Protein AF-E8QH52-F1 (afdb_monomer_lite)

Radius of gyration: 23.11 Å; chains: 1; bounding box: 55×32×56 Å

InterPro domains:
  IPR031316 Anti-sigma-28 factor FlgM, C-terminal [PF04316] (28-60)
  IPR035890 Anti-sigma-28 factor FlgM superfamily [SSF101498] (26-61)

Structure (mmCIF, N/CA/C/O backbone):
data_AF-E8QH52-F1
#
_entry.id   AF-E8QH52-F1
#
loop_
_atom_site.group_PDB
_atom_site.id
_atom_site.type_symbol
_atom_site.label_atom_id
_atom_site.label_alt_id
_atom_site.label_comp_id
_atom_site.label_asym_id
_atom_site.label_entity_id
_atom_site.label_seq_id
_atom_site.pdbx_PDB_ins_code
_atom_site.Cartn_x
_atom_site.Cartn_y
_atom_site.Cartn_z
_atom_site.occupancy
_atom_site.B_iso_or_equiv
_atom_site.auth_seq_id
_atom_site.auth_comp_id
_atom_site.auth_asym_id
_atom_site.auth_atom_id
_atom_site.pdbx_PDB_model_num
ATOM 1 N N . MET A 1 1 ? -42.124 14.105 -41.536 1.00 44.28 1 MET A N 1
ATOM 2 C CA . MET A 1 1 ? -41.324 13.100 -40.803 1.00 44.28 1 MET A CA 1
ATOM 3 C C . MET A 1 1 ? -39.951 13.043 -41.442 1.00 44.28 1 MET A C 1
ATOM 5 O O . MET A 1 1 ? -39.864 12.725 -42.618 1.00 44.28 1 MET A O 1
ATOM 9 N N . VAL A 1 2 ? -38.914 13.430 -40.706 1.00 44.53 2 VAL A N 1
ATOM 10 C CA . VAL A 1 2 ? -37.510 13.414 -41.141 1.00 44.53 2 VAL A CA 1
ATOM 11 C C . VAL A 1 2 ? -36.733 12.724 -40.026 1.00 44.53 2 VAL A C 1
ATOM 13 O O . VAL A 1 2 ? -36.592 13.285 -38.944 1.00 44.53 2 VAL A O 1
ATOM 16 N N . ASN A 1 3 ? -36.306 11.483 -40.262 1.00 45.72 3 ASN A N 1
ATOM 17 C CA . ASN A 1 3 ? -35.477 10.732 -39.323 1.00 45.72 3 ASN A CA 1
ATOM 18 C C . ASN A 1 3 ? -34.009 11.041 -39.628 1.00 45.72 3 ASN A C 1
ATOM 20 O O . ASN A 1 3 ? -33.450 10.512 -40.586 1.00 45.72 3 ASN A O 1
ATOM 24 N N . ALA A 1 4 ? -33.391 11.907 -38.827 1.00 58.00 4 ALA A N 1
ATOM 25 C CA . ALA A 1 4 ? -31.949 12.119 -38.856 1.00 58.00 4 ALA A CA 1
ATOM 26 C C . ALA A 1 4 ? -31.267 10.972 -38.097 1.00 58.00 4 ALA A C 1
ATOM 28 O O . ALA A 1 4 ? -31.214 10.962 -36.869 1.00 58.00 4 ALA A O 1
ATOM 29 N N . VAL A 1 5 ? -30.785 9.971 -38.833 1.00 58.81 5 VAL A N 1
ATOM 30 C CA . VAL A 1 5 ? -29.953 8.899 -38.282 1.00 58.81 5 VAL A CA 1
ATOM 31 C C . VAL A 1 5 ? -28.510 9.400 -38.282 1.00 58.81 5 VAL A C 1
ATOM 33 O O . VAL A 1 5 ? -27.848 9.405 -39.316 1.00 58.81 5 VAL A O 1
ATOM 36 N N . SER A 1 6 ? -28.033 9.869 -37.127 1.00 54.41 6 SER A N 1
ATOM 37 C CA . SER A 1 6 ? -26.617 10.184 -36.912 1.00 54.41 6 SER A CA 1
ATOM 38 C C . SER A 1 6 ? -25.783 8.911 -37.042 1.00 54.41 6 SER A C 1
ATOM 40 O O . SER A 1 6 ? -25.847 8.026 -36.189 1.00 54.41 6 SER A O 1
ATOM 42 N N . SER A 1 7 ? -24.983 8.810 -38.102 1.00 59.56 7 SER A N 1
ATOM 43 C CA . SER A 1 7 ? -24.000 7.742 -38.277 1.00 59.56 7 SER A CA 1
ATOM 44 C C . SER A 1 7 ? -22.801 7.976 -37.352 1.00 59.56 7 SER A C 1
ATOM 46 O O . SER A 1 7 ? -21.825 8.627 -37.724 1.00 59.56 7 SER A O 1
ATOM 48 N N . LEU A 1 8 ? -22.873 7.452 -36.129 1.00 60.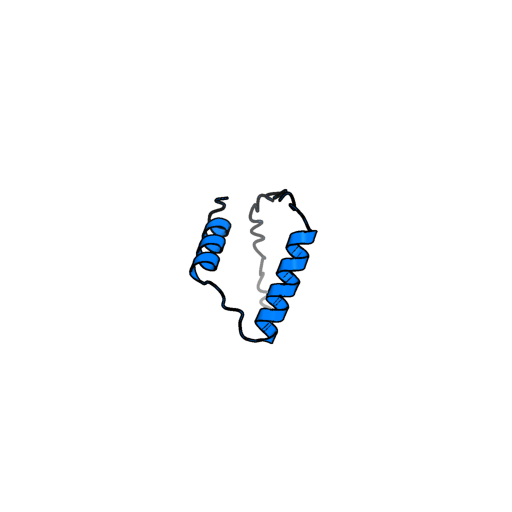34 8 LEU A N 1
ATOM 49 C CA . LEU A 1 8 ? -21.717 7.297 -35.248 1.00 60.34 8 LEU A CA 1
ATOM 50 C C . LEU A 1 8 ? -20.884 6.111 -35.748 1.00 60.34 8 LEU A C 1
ATOM 52 O O . LEU A 1 8 ? -21.158 4.963 -35.411 1.00 60.34 8 LEU A O 1
ATOM 56 N N . THR A 1 9 ? -19.869 6.371 -36.568 1.00 62.28 9 THR A N 1
ATOM 57 C CA . THR A 1 9 ? -18.816 5.383 -36.826 1.00 62.28 9 THR A CA 1
ATOM 58 C C . THR A 1 9 ? -17.895 5.332 -35.603 1.00 62.28 9 THR A C 1
ATOM 60 O O . THR A 1 9 ? -17.286 6.359 -35.287 1.00 62.28 9 THR A O 1
ATOM 63 N N . PRO A 1 10 ? -17.734 4.192 -34.906 1.00 57.34 10 PRO A N 1
ATOM 64 C CA . PRO A 1 10 ? -16.685 4.080 -33.911 1.00 57.34 10 PRO A CA 1
ATOM 65 C C . PRO A 1 10 ? -15.357 3.974 -34.659 1.00 57.34 10 PRO A C 1
ATOM 67 O O . PRO A 1 10 ? -15.085 2.971 -35.319 1.00 57.34 10 PRO A O 1
ATOM 70 N N . VAL A 1 11 ? -14.528 5.015 -34.575 1.00 58.41 11 VAL A N 1
ATOM 71 C CA . VAL A 1 11 ? -13.116 4.930 -34.961 1.00 58.41 11 VAL A CA 1
ATOM 72 C C . VAL A 1 11 ? -12.469 3.936 -34.003 1.00 58.41 11 VAL A C 1
ATOM 74 O O . VAL A 1 11 ? -12.150 4.257 -32.860 1.00 58.41 11 VAL A O 1
ATOM 77 N N . GLN A 1 12 ? -12.324 2.696 -34.462 1.00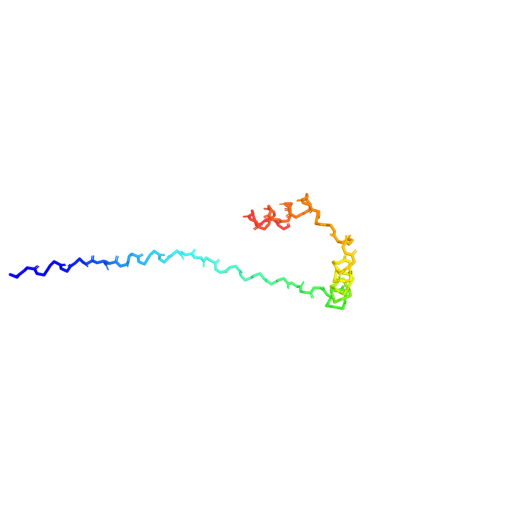 56.50 12 GLN A N 1
ATOM 78 C CA . GLN A 1 12 ? -11.521 1.681 -33.801 1.00 56.50 12 GLN A CA 1
ATOM 79 C C . GLN A 1 12 ? -10.055 2.083 -33.968 1.00 56.50 12 GLN A C 1
ATOM 81 O O . GLN A 1 12 ? -9.356 1.607 -34.858 1.00 56.50 12 GLN A O 1
ATOM 86 N N . SER A 1 13 ? -9.591 3.007 -33.125 1.00 58.97 13 SER A N 1
ATOM 87 C CA . SER A 1 13 ? -8.165 3.233 -32.926 1.00 58.97 13 SER A CA 1
ATOM 88 C C . SER A 1 13 ? -7.617 2.001 -32.217 1.00 58.97 13 SER A C 1
ATOM 90 O O . SER A 1 13 ? -7.543 1.951 -30.989 1.00 58.97 13 SER A O 1
ATOM 92 N N . LEU A 1 14 ? -7.295 0.971 -32.998 1.00 57.22 14 LEU A N 1
ATOM 93 C CA . LEU A 1 14 ? -6.592 -0.212 -32.536 1.00 57.22 14 LEU A CA 1
ATOM 94 C C . LEU A 1 14 ? -5.158 0.223 -32.212 1.00 57.22 14 LEU A C 1
ATOM 96 O O . LEU A 1 14 ? -4.254 0.144 -33.038 1.00 57.22 14 LEU A O 1
ATOM 100 N N . GLY A 1 15 ? -4.981 0.796 -31.021 1.00 49.84 15 GLY A N 1
ATOM 101 C CA . GLY A 1 15 ? -3.670 1.122 -30.489 1.00 49.84 15 GLY A CA 1
ATOM 102 C C . GLY A 1 15 ? -2.839 -0.154 -30.448 1.00 49.84 15 GLY A C 1
ATOM 103 O O . GLY A 1 15 ? -3.245 -1.144 -29.838 1.00 49.84 15 GLY A O 1
ATOM 104 N N . ASN A 1 16 ? -1.690 -0.144 -31.121 1.00 56.62 16 ASN A N 1
ATOM 105 C CA . ASN A 1 16 ? -0.697 -1.208 -31.049 1.00 56.62 16 ASN A CA 1
ATOM 106 C C . ASN A 1 16 ? -0.121 -1.268 -29.625 1.00 56.62 16 ASN A C 1
ATOM 108 O O . ASN A 1 16 ? 0.959 -0.745 -29.352 1.00 56.62 16 ASN A O 1
ATOM 112 N N . TYR A 1 17 ? -0.820 -1.925 -28.704 1.00 55.28 17 TYR A N 1
ATOM 113 C CA . TYR A 1 17 ? -0.241 -2.312 -27.427 1.00 55.28 17 TYR A CA 1
ATOM 114 C C . TYR A 1 17 ? 0.629 -3.540 -27.674 1.00 55.28 17 TYR A C 1
ATOM 116 O O . TYR A 1 17 ? 0.148 -4.669 -27.786 1.00 55.28 17 TYR A O 1
ATOM 124 N N . LYS A 1 18 ? 1.937 -3.309 -27.808 1.00 61.94 18 LYS A N 1
ATOM 125 C CA . LYS A 1 18 ? 2.939 -4.373 -27.807 1.00 61.94 18 LYS A CA 1
ATOM 126 C C . LYS A 1 18 ? 2.805 -5.106 -26.470 1.00 61.94 18 LYS A C 1
ATOM 128 O O . LYS A 1 18 ? 3.137 -4.549 -25.428 1.00 61.94 18 LYS A O 1
ATOM 133 N N . ARG A 1 19 ? 2.257 -6.323 -26.484 1.00 63.50 19 ARG A N 1
ATOM 134 C CA . ARG A 1 19 ? 2.167 -7.183 -25.298 1.00 63.50 19 ARG A CA 1
ATOM 135 C C . ARG A 1 19 ? 3.592 -7.471 -24.821 1.00 63.50 19 ARG A C 1
ATOM 137 O O . ARG A 1 19 ? 4.315 -8.224 -25.466 1.00 63.50 19 ARG A O 1
ATOM 144 N N . VAL A 1 20 ? 4.006 -6.828 -23.733 1.00 62.66 20 VAL A N 1
ATOM 145 C CA . VAL A 1 20 ? 5.257 -7.149 -23.044 1.00 62.66 20 VAL A CA 1
ATOM 146 C C . VAL A 1 20 ? 4.944 -8.303 -22.101 1.00 62.66 20 VAL A C 1
ATOM 148 O O . VAL A 1 20 ? 4.301 -8.129 -21.070 1.00 62.66 20 VAL A O 1
ATOM 151 N N . GLU A 1 21 ? 5.330 -9.505 -22.509 1.00 58.47 21 GLU A N 1
ATOM 152 C CA . GLU A 1 21 ? 5.273 -10.709 -21.686 1.00 58.47 21 GLU A CA 1
ATOM 153 C C . GLU A 1 21 ? 6.354 -10.596 -20.601 1.00 58.47 21 GLU A C 1
ATOM 155 O O . GLU A 1 21 ? 7.521 -10.932 -20.809 1.00 58.47 21 GLU A O 1
ATOM 160 N N . LYS A 1 22 ? 5.990 -10.008 -19.455 1.00 57.53 22 LYS A N 1
ATOM 161 C CA . LYS A 1 22 ? 6.872 -9.909 -18.290 1.00 57.53 22 LYS A CA 1
ATOM 162 C C . LYS A 1 22 ? 6.911 -11.282 -17.618 1.00 57.53 22 LYS A C 1
ATOM 164 O O . LYS A 1 22 ? 6.045 -11.623 -16.820 1.00 57.53 22 LYS A O 1
ATOM 169 N N . ASN A 1 23 ? 7.926 -12.072 -17.949 1.00 58.62 23 ASN A N 1
ATOM 170 C CA . ASN A 1 23 ? 8.276 -13.278 -17.204 1.00 58.62 23 ASN A CA 1
ATOM 171 C C . ASN A 1 23 ? 8.954 -12.864 -15.892 1.00 58.62 23 ASN A C 1
ATOM 173 O O . ASN A 1 23 ? 10.168 -12.991 -15.736 1.00 58.62 23 ASN A O 1
ATOM 177 N N . GLU A 1 24 ? 8.183 -12.310 -14.956 1.00 57.22 24 GLU A N 1
ATOM 178 C CA . GLU A 1 24 ? 8.652 -12.148 -13.584 1.00 57.22 24 GLU A CA 1
ATOM 179 C C . GLU A 1 24 ? 8.812 -13.543 -12.983 1.00 57.22 24 GLU A C 1
ATOM 181 O O . GLU A 1 24 ? 7.845 -14.227 -12.651 1.00 57.22 24 GLU A O 1
ATOM 186 N N . LYS A 1 25 ? 10.066 -13.993 -12.875 1.00 56.22 25 LYS A N 1
ATOM 187 C CA . LYS A 1 25 ? 10.445 -15.110 -12.011 1.00 56.22 25 LYS A CA 1
ATOM 188 C C . LYS A 1 25 ? 9.882 -14.814 -10.618 1.00 56.22 25 LYS A C 1
ATOM 190 O O . LYS A 1 25 ? 10.429 -13.985 -9.896 1.00 56.22 25 LYS A O 1
ATOM 195 N N . VAL A 1 26 ? 8.796 -15.494 -10.256 1.00 54.88 26 VAL A N 1
ATOM 196 C CA . VAL A 1 26 ? 8.228 -15.497 -8.905 1.00 54.88 26 VAL A CA 1
ATOM 197 C C . VAL A 1 26 ? 9.238 -16.192 -7.996 1.00 54.88 26 VAL A C 1
ATOM 199 O O . VAL A 1 26 ? 9.256 -17.413 -7.854 1.00 54.88 26 V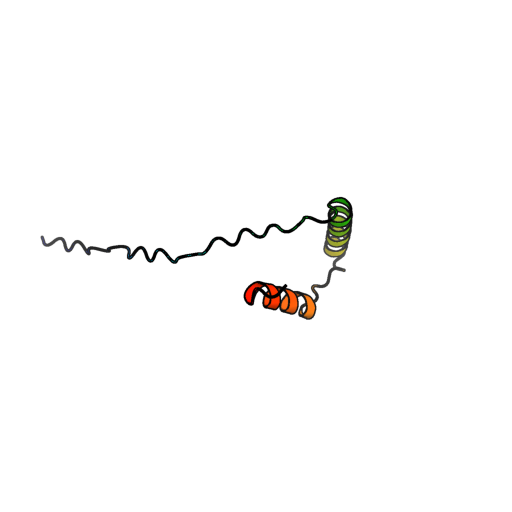AL A O 1
ATOM 202 N N . GLY A 1 27 ? 10.167 -15.409 -7.456 1.00 51.72 27 GLY A N 1
ATOM 203 C CA . GLY A 1 27 ? 11.097 -15.857 -6.433 1.00 51.72 27 GLY A CA 1
ATOM 204 C C . GLY A 1 27 ? 10.354 -16.071 -5.117 1.00 51.72 27 GLY A C 1
ATOM 205 O O . GLY A 1 27 ? 9.795 -15.128 -4.571 1.00 51.72 27 GLY A O 1
ATOM 206 N N . ASN A 1 28 ? 10.383 -17.314 -4.630 1.00 56.94 28 ASN A N 1
ATOM 207 C CA . ASN A 1 28 ? 10.022 -17.778 -3.285 1.00 56.94 28 ASN A CA 1
ATOM 208 C C . ASN A 1 28 ? 8.645 -17.350 -2.748 1.00 56.94 28 ASN A C 1
ATOM 210 O O . ASN A 1 28 ? 8.505 -16.408 -1.970 1.00 56.94 28 ASN A O 1
ATOM 214 N N . SER A 1 29 ? 7.633 -18.149 -3.096 1.00 60.62 29 SER A N 1
ATOM 215 C CA . SER A 1 29 ? 6.242 -17.970 -2.665 1.00 60.62 29 SER A CA 1
ATOM 216 C C . SER A 1 29 ? 6.028 -18.070 -1.148 1.00 60.62 29 SER A C 1
ATOM 218 O O . SER A 1 29 ? 5.077 -17.484 -0.645 1.00 60.62 29 SER A O 1
ATOM 220 N N . GLU A 1 30 ? 6.880 -18.777 -0.402 1.00 61.88 30 GLU A N 1
ATOM 221 C CA . GLU A 1 30 ? 6.704 -18.961 1.049 1.00 61.88 30 GLU A CA 1
ATOM 222 C C . GLU A 1 30 ? 6.988 -17.673 1.838 1.00 61.88 30 GLU A C 1
ATOM 224 O O . GLU A 1 30 ? 6.191 -17.273 2.682 1.00 61.88 30 GLU A O 1
ATOM 229 N N . VAL A 1 31 ? 8.057 -16.950 1.481 1.00 65.75 31 VAL A N 1
ATOM 230 C CA . VAL A 1 31 ? 8.417 -15.655 2.096 1.00 65.75 31 VAL A CA 1
ATOM 231 C C . VAL A 1 31 ? 7.375 -14.578 1.773 1.00 65.75 31 VAL A C 1
ATOM 233 O O . VAL A 1 31 ? 7.118 -13.676 2.571 1.00 65.75 31 VAL A O 1
ATOM 236 N N . ALA A 1 32 ? 6.748 -14.668 0.597 1.00 71.69 32 ALA A N 1
ATOM 237 C CA . ALA A 1 32 ? 5.687 -13.752 0.199 1.00 71.69 32 ALA A CA 1
ATOM 238 C C . ALA A 1 32 ? 4.400 -13.963 1.014 1.00 71.69 32 ALA A C 1
ATOM 240 O O . ALA A 1 32 ? 3.741 -12.985 1.362 1.00 71.69 32 ALA A O 1
ATOM 241 N N . LEU A 1 33 ? 4.050 -15.212 1.344 1.00 75.94 33 LEU A N 1
ATOM 242 C CA . LEU A 1 33 ? 2.874 -15.520 2.163 1.00 75.94 33 LEU A CA 1
ATOM 243 C C . LEU A 1 33 ? 3.040 -15.039 3.609 1.00 75.94 33 LEU A C 1
ATOM 245 O O . LEU A 1 33 ? 2.100 -14.467 4.162 1.00 75.94 33 LEU A O 1
ATOM 249 N N . ASP A 1 34 ? 4.234 -15.209 4.178 1.00 83.50 34 ASP A N 1
ATOM 250 C CA . ASP A 1 34 ? 4.562 -14.771 5.539 1.00 83.50 34 ASP A CA 1
ATOM 251 C C . ASP A 1 34 ? 4.447 -13.242 5.680 1.00 83.50 34 ASP A C 1
ATOM 253 O O . ASP A 1 34 ? 3.688 -12.731 6.505 1.00 83.50 34 ASP A O 1
ATOM 257 N N . ARG A 1 35 ? 5.036 -12.490 4.737 1.00 87.88 35 ARG A N 1
ATOM 258 C CA . ARG A 1 35 ? 4.874 -11.026 4.677 1.00 87.88 35 ARG A CA 1
ATOM 259 C C . ARG A 1 35 ? 3.423 -10.573 4.550 1.00 87.88 35 ARG A C 1
ATOM 261 O O . ARG A 1 35 ? 3.051 -9.538 5.097 1.00 87.88 35 ARG A O 1
ATOM 268 N N . VAL A 1 36 ? 2.594 -11.294 3.794 1.00 91.00 36 VAL A N 1
ATOM 269 C CA . VAL A 1 36 ? 1.174 -10.938 3.647 1.00 91.00 36 VAL A CA 1
ATOM 270 C C . VAL A 1 36 ? 0.435 -11.109 4.974 1.00 91.00 36 VAL A C 1
ATOM 272 O O . VAL A 1 36 ? -0.419 -10.280 5.290 1.00 91.00 36 VAL A O 1
ATOM 275 N N . ALA A 1 37 ? 0.753 -12.146 5.751 1.00 92.88 37 ALA A N 1
ATOM 276 C CA . ALA A 1 37 ? 0.173 -12.348 7.075 1.00 92.88 37 ALA A CA 1
ATOM 277 C C . ALA A 1 37 ? 0.584 -11.230 8.051 1.00 92.88 37 ALA A C 1
ATOM 279 O O . ALA A 1 37 ? -0.284 -10.645 8.699 1.00 92.88 37 ALA A O 1
ATOM 280 N N . GLU A 1 38 ? 1.869 -10.863 8.081 1.00 90.94 38 GLU A N 1
ATOM 281 C CA . GLU A 1 38 ? 2.382 -9.755 8.901 1.00 90.94 38 GLU A CA 1
ATOM 282 C C . GLU A 1 38 ? 1.710 -8.417 8.557 1.00 90.94 38 GLU A C 1
ATOM 284 O O . GLU A 1 38 ? 1.263 -7.684 9.441 1.00 90.94 38 GLU A O 1
ATOM 289 N N . ILE A 1 39 ? 1.586 -8.104 7.262 1.00 92.25 39 ILE A N 1
ATOM 290 C CA . ILE A 1 39 ? 0.940 -6.869 6.801 1.00 92.25 39 ILE A CA 1
ATOM 291 C C . ILE A 1 39 ? -0.537 -6.851 7.199 1.00 92.25 39 ILE A C 1
ATOM 293 O O . ILE A 1 39 ? -1.016 -5.827 7.684 1.00 92.25 39 ILE A O 1
ATOM 297 N N . LYS A 1 40 ? -1.260 -7.967 7.028 1.00 95.38 40 LYS A N 1
ATOM 298 C CA . LYS A 1 40 ? -2.669 -8.066 7.444 1.00 95.38 40 LYS A CA 1
ATOM 299 C C . LYS A 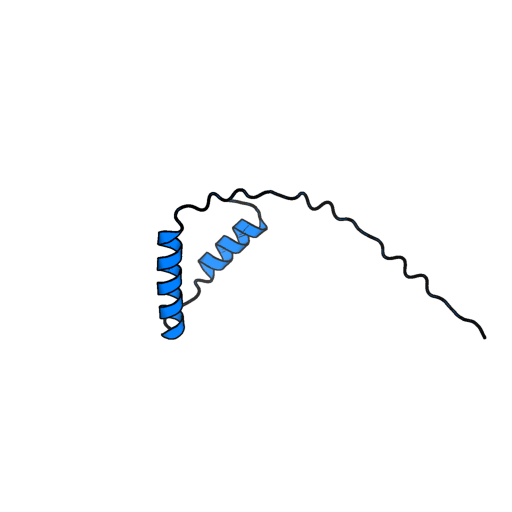1 40 ? -2.828 -7.766 8.931 1.00 95.38 40 LYS A C 1
ATOM 301 O O . LYS A 1 40 ? -3.631 -6.908 9.287 1.00 95.38 40 LYS A O 1
ATOM 306 N N . GLN A 1 41 ? -2.009 -8.391 9.773 1.00 95.75 41 GLN A N 1
ATOM 307 C CA . GLN A 1 41 ? -2.038 -8.156 11.214 1.00 95.75 41 GLN A CA 1
ATOM 308 C C . GLN A 1 41 ? -1.711 -6.694 11.565 1.00 95.75 41 GLN A C 1
ATOM 310 O O . GLN A 1 41 ? -2.383 -6.083 12.395 1.00 95.75 41 GLN A O 1
ATOM 315 N N . ALA A 1 42 ? -0.716 -6.090 10.910 1.00 94.25 42 ALA A N 1
ATOM 316 C CA . AL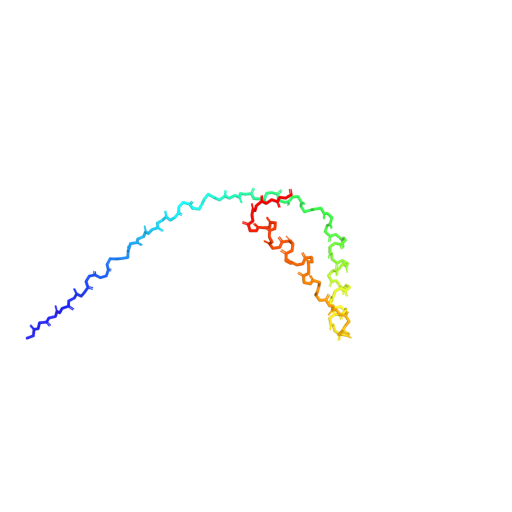A A 1 42 ? -0.373 -4.687 11.128 1.00 94.25 42 ALA A CA 1
ATOM 317 C C . ALA A 1 42 ? -1.507 -3.728 10.715 1.00 94.25 42 ALA A C 1
ATOM 319 O O . ALA A 1 42 ? -1.696 -2.695 11.360 1.00 94.25 42 ALA A O 1
ATOM 320 N N . ILE A 1 43 ? -2.265 -4.051 9.662 1.00 94.56 43 ILE A N 1
ATOM 321 C CA . ILE A 1 43 ? -3.439 -3.274 9.234 1.00 94.56 43 ILE A CA 1
ATOM 322 C C . ILE A 1 43 ? -4.552 -3.377 10.279 1.00 94.56 43 ILE A C 1
ATOM 324 O O . ILE A 1 43 ? -5.077 -2.348 10.696 1.00 94.56 43 ILE A O 1
ATOM 328 N N . GLU A 1 44 ? -4.871 -4.590 10.738 1.00 96.25 44 GLU A N 1
ATOM 329 C CA . GLU A 1 44 ? -5.885 -4.831 11.779 1.00 96.25 44 GLU A CA 1
ATOM 330 C C . GLU A 1 44 ? -5.565 -4.067 13.073 1.00 96.25 44 GLU A C 1
ATOM 332 O O . GLU A 1 44 ? -6.453 -3.498 13.707 1.00 96.25 44 GLU A O 1
ATOM 337 N N . ASN A 1 45 ? -4.279 -3.964 13.411 1.00 96.81 45 ASN A N 1
ATOM 338 C CA . ASN A 1 45 ? -3.803 -3.238 14.586 1.00 96.81 45 ASN A CA 1
ATOM 339 C C . ASN A 1 45 ? -3.628 -1.721 14.366 1.00 96.81 45 ASN A C 1
ATOM 341 O O . ASN A 1 45 ? -3.181 -1.031 15.281 1.00 96.81 45 ASN A O 1
ATOM 345 N N . ASN A 1 46 ? -3.956 -1.172 13.188 1.00 93.94 46 ASN A N 1
ATOM 346 C CA . ASN A 1 46 ? -3.699 0.229 12.798 1.00 93.94 46 ASN A CA 1
ATOM 347 C C . ASN A 1 46 ? -2.216 0.651 12.887 1.00 93.94 46 ASN A C 1
ATOM 349 O O . ASN A 1 46 ? -1.892 1.828 13.041 1.00 93.94 46 ASN A O 1
ATOM 353 N N . GLN A 1 47 ? -1.303 -0.313 12.796 1.00 94.88 47 GLN A N 1
ATOM 354 C CA . GLN A 1 47 ? 0.147 -0.109 12.848 1.00 94.88 47 GLN A CA 1
ATOM 355 C C . GLN A 1 47 ? 0.788 -0.089 11.459 1.00 94.88 47 GLN A C 1
ATOM 357 O O . GLN A 1 47 ? 1.958 0.262 11.313 1.00 94.88 47 GLN A O 1
ATOM 362 N N . TYR A 1 48 ? 0.031 -0.446 10.424 1.00 94.19 48 TYR A N 1
ATOM 363 C CA . TYR A 1 48 ? 0.507 -0.384 9.054 1.00 94.19 48 TYR A CA 1
ATOM 364 C C . TYR A 1 48 ? 0.482 1.053 8.522 1.00 94.19 48 TYR A C 1
ATOM 366 O O . TYR A 1 48 ? -0.570 1.687 8.437 1.00 94.19 48 TYR A O 1
ATOM 374 N N . LYS A 1 49 ? 1.650 1.559 8.114 1.00 94.25 49 LYS A N 1
ATOM 375 C CA . LYS A 1 49 ? 1.798 2.872 7.481 1.00 94.25 49 LYS A CA 1
ATOM 376 C C . LYS A 1 49 ? 2.376 2.716 6.082 1.00 94.25 49 LYS A C 1
ATOM 378 O O . LYS A 1 49 ? 3.470 2.186 5.911 1.00 94.25 49 LYS A O 1
ATOM 383 N N . ILE A 1 50 ? 1.665 3.246 5.090 1.00 91.69 50 ILE A N 1
ATOM 384 C CA . ILE A 1 50 ? 2.146 3.289 3.709 1.00 91.69 50 ILE A CA 1
ATOM 385 C C . ILE A 1 50 ? 3.346 4.236 3.632 1.00 91.69 50 ILE A C 1
ATOM 387 O O . ILE A 1 50 ? 3.251 5.418 3.978 1.00 91.69 50 ILE A O 1
ATOM 391 N N . ASN A 1 51 ? 4.474 3.728 3.141 1.00 94.06 51 ASN A N 1
ATOM 392 C CA . ASN A 1 51 ? 5.618 4.559 2.804 1.00 94.06 51 ASN A CA 1
ATOM 393 C C . ASN A 1 51 ? 5.389 5.196 1.426 1.00 94.06 51 ASN A C 1
ATOM 395 O O . ASN A 1 51 ? 5.580 4.556 0.391 1.00 94.06 51 ASN A O 1
ATOM 399 N N . LEU A 1 52 ? 4.971 6.464 1.411 1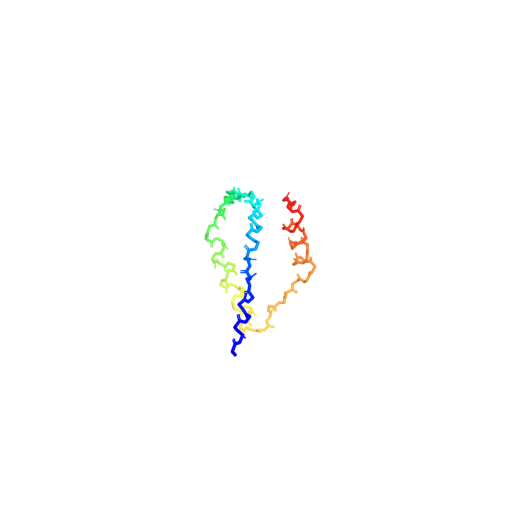.00 94.94 52 LEU A N 1
ATOM 400 C CA . LEU A 1 52 ? 4.688 7.190 0.170 1.00 94.94 52 LEU A CA 1
ATOM 401 C C . LEU A 1 52 ? 5.920 7.346 -0.725 1.00 94.94 52 LEU A C 1
ATOM 403 O O . LEU A 1 52 ? 5.768 7.345 -1.940 1.00 94.94 52 LEU A O 1
ATOM 407 N N . HIS A 1 53 ? 7.117 7.454 -0.145 1.00 97.12 53 HIS A N 1
ATOM 408 C CA . HIS A 1 53 ? 8.356 7.602 -0.905 1.00 97.12 53 HIS A CA 1
ATOM 409 C C . HIS A 1 53 ? 8.708 6.314 -1.656 1.00 97.12 53 HIS A C 1
ATOM 411 O O . HIS A 1 53 ? 8.977 6.338 -2.852 1.00 97.12 53 HIS A O 1
ATOM 417 N N . GLU A 1 54 ? 8.656 5.168 -0.977 1.00 93.94 54 GLU A N 1
ATOM 418 C CA . GLU A 1 54 ? 8.876 3.874 -1.637 1.00 93.94 54 GLU A CA 1
ATOM 419 C C . GLU A 1 54 ? 7.770 3.555 -2.645 1.00 93.94 54 GLU A C 1
ATOM 421 O O . GLU A 1 54 ? 8.047 3.042 -3.729 1.00 93.94 54 GLU A O 1
ATOM 426 N N . THR A 1 55 ? 6.522 3.893 -2.311 1.00 94.50 55 THR A N 1
ATOM 427 C CA . THR A 1 55 ? 5.376 3.668 -3.200 1.00 94.50 55 THR A CA 1
ATOM 428 C C . THR A 1 55 ? 5.506 4.501 -4.473 1.00 94.50 55 THR A C 1
ATOM 430 O O . THR A 1 55 ? 5.358 3.966 -5.567 1.00 94.50 55 THR A O 1
ATOM 433 N N . SER A 1 56 ? 5.831 5.793 -4.362 1.00 95.31 56 SER A N 1
ATOM 434 C CA . SER A 1 56 ? 6.023 6.661 -5.528 1.00 95.31 56 SER A CA 1
ATOM 435 C C . SER A 1 56 ? 7.228 6.251 -6.362 1.00 95.31 56 SER A C 1
ATOM 437 O O . SER A 1 56 ? 7.141 6.272 -7.586 1.00 95.31 56 SER A O 1
ATOM 439 N N . HIS A 1 57 ? 8.317 5.819 -5.723 1.00 96.19 57 HIS A N 1
ATOM 440 C CA . HIS A 1 57 ? 9.491 5.319 -6.423 1.00 96.19 57 HIS A CA 1
ATOM 441 C C . HIS A 1 57 ? 9.164 4.083 -7.269 1.00 96.19 57 HIS A C 1
ATOM 443 O O . HIS A 1 57 ? 9.461 4.078 -8.462 1.00 96.19 57 HIS A O 1
ATOM 449 N N . LYS A 1 58 ? 8.478 3.084 -6.694 1.00 94.81 58 LYS A N 1
ATOM 450 C CA . LYS A 1 58 ? 8.029 1.899 -7.443 1.00 94.81 58 LYS A CA 1
ATOM 451 C C . LYS A 1 58 ? 7.063 2.255 -8.568 1.00 94.81 58 LYS A C 1
ATOM 453 O O . LYS A 1 58 ? 7.236 1.788 -9.684 1.00 94.81 58 LYS A O 1
ATOM 458 N N . MET A 1 59 ? 6.092 3.134 -8.309 1.00 94.56 59 MET A N 1
ATOM 459 C CA . MET A 1 59 ? 5.180 3.603 -9.358 1.00 94.56 59 MET A CA 1
ATOM 460 C C . MET A 1 59 ? 5.930 4.309 -10.494 1.00 94.56 59 MET A C 1
ATOM 462 O O . MET A 1 59 ? 5.603 4.104 -11.657 1.00 94.56 59 MET A O 1
ATOM 466 N N . ALA A 1 60 ? 6.945 5.121 -10.187 1.00 95.69 60 ALA A N 1
ATOM 467 C CA . ALA A 1 60 ? 7.763 5.776 -11.203 1.00 95.69 60 ALA A CA 1
ATOM 468 C C . ALA A 1 60 ? 8.577 4.762 -12.020 1.00 95.69 60 ALA A C 1
ATOM 470 O O . ALA A 1 60 ? 8.618 4.873 -13.243 1.00 95.69 60 ALA A O 1
ATOM 471 N N . GLN A 1 61 ? 9.177 3.763 -11.367 1.00 95.19 61 GLN A N 1
ATOM 472 C CA . GLN A 1 61 ? 9.865 2.652 -12.031 1.00 95.19 61 GLN A CA 1
ATOM 473 C C . GLN A 1 61 ? 8.930 1.897 -12.985 1.00 95.19 61 GLN A C 1
ATOM 475 O O . GLN A 1 61 ? 9.273 1.710 -14.152 1.00 95.19 61 GLN A O 1
ATOM 480 N N . ASP A 1 62 ? 7.722 1.554 -12.527 1.00 93.94 62 ASP A N 1
ATOM 481 C CA . ASP A 1 62 ? 6.717 0.848 -13.327 1.00 93.94 62 ASP A CA 1
ATOM 482 C C . ASP A 1 62 ? 6.237 1.680 -14.525 1.00 93.94 62 ASP A C 1
ATOM 484 O O . ASP A 1 62 ? 6.153 1.170 -15.643 1.00 93.94 62 ASP A O 1
ATOM 488 N N . LEU A 1 63 ? 5.959 2.973 -14.318 1.00 93.50 63 LEU A N 1
ATOM 489 C CA . LEU A 1 63 ? 5.500 3.880 -15.377 1.00 93.50 63 LEU A CA 1
ATOM 490 C C . LEU A 1 63 ? 6.570 4.138 -16.438 1.00 93.50 63 LEU A C 1
ATOM 492 O O . LEU A 1 63 ? 6.251 4.286 -17.617 1.00 93.50 63 LEU A O 1
ATOM 496 N N . LEU A 1 64 ? 7.832 4.216 -16.023 1.00 95.12 64 LEU A N 1
ATOM 497 C CA . LEU A 1 64 ? 8.960 4.477 -16.912 1.00 95.12 64 LEU A CA 1
ATOM 498 C C . LEU A 1 64 ? 9.572 3.182 -17.478 1.00 95.12 64 LEU A C 1
ATOM 500 O O . LEU A 1 64 ? 10.460 3.252 -18.325 1.00 95.12 64 LEU A O 1
ATOM 504 N N . GLY A 1 65 ? 9.096 2.009 -17.042 1.00 90.19 65 GLY A N 1
ATOM 505 C CA . GLY A 1 65 ? 9.588 0.703 -17.483 1.00 90.19 65 GLY A CA 1
ATOM 506 C C . GLY A 1 65 ? 11.043 0.431 -17.093 1.00 90.19 65 GLY A C 1
ATOM 507 O O . GLY A 1 65 ? 11.732 -0.314 -17.788 1.00 90.19 65 GLY A O 1
ATOM 508 N N . ILE A 1 66 ? 11.519 1.055 -16.015 1.00 77.56 66 ILE A N 1
ATOM 509 C CA . ILE A 1 66 ? 12.891 0.925 -15.512 1.00 77.56 66 ILE A CA 1
ATOM 510 C C . ILE A 1 66 ? 12.865 -0.064 -14.348 1.00 77.56 66 ILE A C 1
ATOM 512 O O . ILE A 1 66 ? 12.232 0.207 -13.331 1.00 77.56 66 ILE A O 1
ATOM 516 N N . SER A 1 67 ? 13.509 -1.221 -14.522 1.00 65.50 67 SER A N 1
ATOM 517 C CA . SER A 1 67 ? 13.685 -2.256 -13.487 1.00 65.50 67 SER A CA 1
ATOM 518 C C . SER A 1 67 ? 15.087 -2.221 -12.901 1.00 65.50 67 SER A C 1
ATOM 520 O O . SER A 1 67 ? 16.033 -1.988 -13.686 1.00 65.50 67 SER A O 1
#

pLDDT: mean 75.47, std 18.3, range [44.28, 97.12]

Secondary structure (DSSP, 8-state):
----------------------------HHHHHHHHHHHHHHHHTT-----HHHHHHHHHHHHHT--

Organism: Helicobacter pylori (strain India7) (NCBI:txid907238)

Sequence (67 aa):
MVNAVSSLTPVQSLGNYKRVEKNEKVGNSEVALDRVAEIKQAIENNQYKINLHETSHKMAQDLLGIS

Foldseek 3Di:
DDDDDPPPDPPPPVPPPPPDPPPPPPPDPPVVVVVVVVQVVCVVVVNDDDDPVVVVVVVVCVVVVND